Protein AF-A0A1F8USB3-F1 (afdb_monomer_lite)

Sequence (114 aa):
MRALKIILGRKGFDSGYGGHPSPIMPNGDMISMPIPSSTDNINYCNLKYEGKAYSEIMKELYKGYIKTGNAKVEISDELSCHLDLDINRDVYERKDGWKAMFGQISGSQAHLEN

Structure (mmCIF, N/CA/C/O backbone):
data_AF-A0A1F8USB3-F1
#
_entry.id   AF-A0A1F8USB3-F1
#
loop_
_atom_site.group_PDB
_atom_site.id
_atom_site.type_symbol
_atom_site.label_atom_id
_atom_site.label_alt_id
_atom_site.label_comp_id
_atom_site.label_asym_id
_atom_site.label_entity_id
_atom_site.label_seq_id
_atom_site.pdbx_PDB_ins_code
_atom_site.Cartn_x
_atom_site.Cartn_y
_atom_site.Cartn_z
_atom_site.occupancy
_atom_site.B_iso_or_equiv
_atom_site.auth_seq_id
_atom_site.auth_comp_id
_atom_site.auth_asym_id
_atom_site.auth_atom_id
_atom_site.pdbx_PDB_model_num
ATOM 1 N N . MET A 1 1 ? -21.077 -4.516 -31.395 1.00 47.88 1 MET A N 1
ATOM 2 C CA . MET A 1 1 ? -21.081 -4.059 -29.986 1.00 47.88 1 MET A CA 1
ATOM 3 C C . MET A 1 1 ? -19.708 -3.500 -29.662 1.00 47.88 1 MET A C 1
ATOM 5 O O . MET A 1 1 ? -18.728 -4.166 -29.965 1.00 47.88 1 MET A O 1
ATOM 9 N N . ARG A 1 2 ? -19.612 -2.287 -29.105 1.00 50.84 2 ARG A N 1
ATOM 10 C CA . ARG A 1 2 ? -18.346 -1.798 -28.538 1.00 50.84 2 ARG A CA 1
ATOM 11 C C . ARG A 1 2 ? -18.189 -2.426 -27.152 1.00 50.84 2 ARG A C 1
ATOM 13 O O . ARG A 1 2 ? -19.087 -2.286 -26.329 1.00 50.84 2 ARG A O 1
ATOM 20 N N . ALA A 1 3 ? -17.093 -3.144 -26.923 1.00 57.44 3 ALA A N 1
ATOM 21 C CA . ALA A 1 3 ? -16.744 -3.622 -25.590 1.00 57.44 3 ALA A CA 1
ATOM 22 C C . ALA A 1 3 ? -16.426 -2.416 -24.692 1.00 57.44 3 ALA A C 1
ATOM 24 O O . ALA A 1 3 ? -15.720 -1.498 -25.117 1.00 57.44 3 ALA A O 1
ATOM 25 N N . LEU A 1 4 ? -16.956 -2.410 -23.469 1.00 60.56 4 LEU A N 1
ATOM 26 C CA . LEU A 1 4 ? -16.629 -1.402 -22.468 1.00 60.56 4 LEU A CA 1
ATOM 27 C C . LEU A 1 4 ? -15.149 -1.557 -22.089 1.00 60.56 4 LEU A C 1
ATOM 29 O O . LEU A 1 4 ? -14.768 -2.536 -21.452 1.00 60.56 4 LEU A O 1
ATOM 33 N N . LYS A 1 5 ? -14.308 -0.601 -22.490 1.00 52.75 5 LYS A N 1
ATOM 34 C CA . LYS A 1 5 ? -12.921 -0.506 -22.022 1.00 52.75 5 LYS A CA 1
ATOM 35 C C . LYS A 1 5 ? -12.918 0.345 -20.753 1.00 52.75 5 LYS A C 1
ATOM 37 O O . LYS A 1 5 ? -12.893 1.570 -20.835 1.00 52.75 5 LYS A O 1
ATOM 42 N N . ILE A 1 6 ? -12.993 -0.294 -19.587 1.00 59.03 6 ILE A N 1
ATOM 43 C CA . ILE A 1 6 ? -12.785 0.400 -18.311 1.00 59.03 6 ILE A CA 1
ATOM 44 C C . ILE A 1 6 ? -11.279 0.592 -18.143 1.00 59.03 6 ILE A C 1
ATOM 46 O O . ILE A 1 6 ? -10.545 -0.374 -17.956 1.00 59.03 6 ILE A O 1
ATOM 50 N N . ILE A 1 7 ? -10.817 1.839 -18.218 1.00 54.38 7 ILE A N 1
ATOM 51 C CA . ILE A 1 7 ? -9.472 2.200 -17.772 1.00 54.38 7 ILE A CA 1
ATOM 52 C C . ILE A 1 7 ? -9.604 2.591 -16.305 1.00 54.38 7 ILE A C 1
ATOM 54 O O . ILE A 1 7 ? -10.019 3.702 -15.981 1.00 54.38 7 ILE A O 1
ATOM 58 N N . LEU A 1 8 ? -9.268 1.667 -15.408 1.00 53.84 8 LEU A N 1
ATOM 59 C CA . LEU A 1 8 ? -8.975 2.041 -14.032 1.00 53.84 8 LEU A CA 1
ATOM 60 C C . LEU A 1 8 ? -7.618 2.747 -14.084 1.00 53.84 8 LEU A C 1
ATOM 62 O O . LEU A 1 8 ? -6.605 2.123 -14.400 1.00 53.84 8 LEU A O 1
ATOM 66 N N . GLY A 1 9 ? -7.609 4.068 -13.892 1.00 53.75 9 GLY A N 1
ATOM 67 C CA . GLY A 1 9 ? -6.366 4.834 -13.808 1.00 53.75 9 GLY A CA 1
ATOM 68 C C . GLY A 1 9 ? -5.395 4.175 -12.823 1.00 53.75 9 GLY A C 1
ATOM 69 O O . GLY A 1 9 ? -5.824 3.543 -11.860 1.00 53.75 9 GLY A O 1
ATOM 70 N N . ARG A 1 10 ? -4.087 4.296 -13.080 1.00 56.47 10 ARG A N 1
ATOM 71 C CA . ARG A 1 10 ? -3.017 3.730 -12.242 1.00 56.47 10 ARG A CA 1
ATOM 72 C C . ARG A 1 10 ? -3.120 4.281 -10.817 1.00 56.47 10 ARG A C 1
ATOM 74 O O . ARG A 1 10 ? -2.643 5.376 -10.540 1.00 56.47 10 ARG A O 1
ATOM 81 N N . LYS A 1 11 ? -3.785 3.533 -9.946 1.00 68.81 11 LYS A N 1
ATOM 82 C CA . LYS A 1 11 ? -4.034 3.870 -8.548 1.00 68.81 11 LYS A CA 1
ATOM 83 C C . LYS A 1 11 ? -3.485 2.724 -7.708 1.00 68.81 11 LYS A C 1
ATOM 85 O O . LYS A 1 11 ? -4.104 1.671 -7.592 1.00 68.81 11 LYS A O 1
ATOM 90 N N . GLY A 1 12 ? -2.250 2.914 -7.264 1.00 81.56 12 GLY A N 1
ATOM 91 C CA . GLY A 1 12 ? -1.446 1.942 -6.535 1.00 81.56 12 GLY A CA 1
ATOM 92 C C . GLY A 1 12 ? 0.037 2.084 -6.875 1.00 81.56 12 GLY A C 1
ATOM 93 O O . GLY A 1 12 ? 0.412 2.966 -7.650 1.00 81.56 12 GLY A O 1
ATOM 94 N N . PHE A 1 13 ? 0.878 1.230 -6.293 1.00 90.12 13 PHE A N 1
ATOM 95 C CA . PHE A 1 13 ? 2.326 1.250 -6.513 1.00 90.12 13 PHE A CA 1
ATOM 96 C C . PHE A 1 13 ? 2.725 1.314 -7.992 1.00 90.12 13 PHE A C 1
ATOM 98 O O . PHE A 1 13 ? 2.187 0.614 -8.852 1.00 90.12 13 PHE A O 1
ATOM 105 N N . ASP A 1 14 ? 3.759 2.101 -8.268 1.00 86.69 14 ASP A N 1
ATOM 106 C CA . ASP A 1 14 ? 4.438 2.140 -9.544 1.00 86.69 14 ASP A CA 1
ATOM 107 C C . ASP A 1 14 ? 5.964 2.278 -9.438 1.00 86.69 14 ASP A C 1
ATOM 109 O O . ASP A 1 14 ? 6.555 2.203 -8.364 1.00 86.69 14 ASP A O 1
ATOM 113 N N . SER A 1 15 ? 6.635 2.446 -10.581 1.00 85.94 15 SER A N 1
ATOM 114 C CA . SER A 1 15 ? 8.095 2.543 -10.670 1.00 85.94 15 SER A CA 1
ATOM 115 C C . SER A 1 15 ? 8.701 3.764 -9.967 1.00 85.94 15 SER A C 1
ATOM 117 O O . SER A 1 15 ? 9.910 3.772 -9.717 1.00 85.94 15 SER A O 1
ATOM 119 N N . GLY A 1 16 ? 7.916 4.8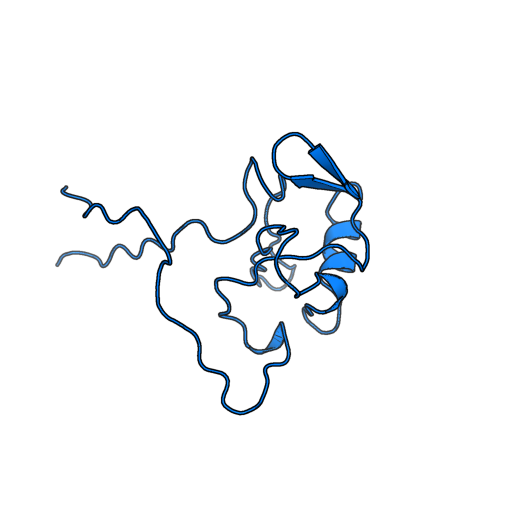12 -9.712 1.00 88.31 16 GLY A N 1
ATOM 120 C CA . GLY A 1 16 ? 8.328 6.018 -8.992 1.00 88.31 16 GLY A CA 1
ATOM 121 C C . GLY A 1 16 ? 7.916 5.997 -7.521 1.00 88.31 16 GLY A C 1
ATOM 122 O O . GLY A 1 16 ? 8.674 6.469 -6.677 1.00 88.31 16 GLY A O 1
ATOM 123 N N . TYR A 1 17 ? 6.761 5.413 -7.209 1.00 91.31 17 TYR A N 1
ATOM 124 C CA . TYR A 1 17 ? 6.154 5.436 -5.882 1.00 91.31 17 TYR A CA 1
ATOM 125 C C . TYR A 1 17 ? 5.670 4.038 -5.495 1.00 91.31 17 TYR A C 1
ATOM 127 O O . TYR A 1 17 ? 4.758 3.494 -6.101 1.00 91.31 17 TYR A O 1
ATOM 135 N N . GLY A 1 18 ? 6.299 3.433 -4.494 1.00 93.44 18 GLY A N 1
ATOM 136 C CA . GLY A 1 18 ? 6.164 2.025 -4.136 1.00 93.44 18 GLY A CA 1
ATOM 137 C C . GLY A 1 18 ? 7.338 1.204 -4.659 1.00 93.44 18 GLY A C 1
ATOM 138 O O . GLY A 1 18 ? 8.123 0.681 -3.876 1.00 93.44 18 GLY A O 1
ATOM 139 N N . GLY A 1 19 ? 7.532 1.153 -5.978 1.00 93.19 19 GLY A N 1
ATOM 140 C CA . GLY A 1 19 ? 8.660 0.459 -6.616 1.00 93.19 19 GLY A CA 1
ATOM 141 C C . GLY A 1 19 ? 8.582 -1.071 -6.568 1.00 93.19 19 GLY A C 1
ATOM 142 O O . GLY A 1 19 ? 9.548 -1.740 -6.934 1.00 93.19 19 GLY A O 1
ATOM 143 N N . HIS A 1 20 ? 7.446 -1.618 -6.134 1.00 93.38 20 HIS A N 1
ATOM 144 C CA . HIS A 1 20 ? 7.207 -3.046 -5.967 1.00 93.38 20 HIS A CA 1
ATOM 145 C C . HIS A 1 20 ? 5.869 -3.457 -6.595 1.00 93.38 20 HIS A C 1
ATOM 147 O O . HIS A 1 20 ? 4.961 -2.631 -6.695 1.00 93.38 20 HIS A O 1
ATOM 153 N N . PRO A 1 21 ? 5.721 -4.723 -7.019 1.00 91.12 21 PRO A N 1
ATOM 154 C CA . PRO A 1 21 ? 4.427 -5.241 -7.433 1.00 91.12 21 PRO A CA 1
ATOM 155 C C . PRO A 1 21 ? 3.478 -5.360 -6.234 1.00 91.12 21 PRO A C 1
ATOM 157 O O . PRO A 1 21 ? 3.885 -5.704 -5.121 1.00 91.12 21 PRO A O 1
ATOM 160 N N . SER A 1 22 ? 2.199 -5.108 -6.491 1.00 90.94 22 SER A N 1
ATOM 161 C CA . SER A 1 22 ? 1.113 -5.452 -5.572 1.00 90.94 22 SER A CA 1
ATOM 162 C C . SER A 1 22 ? 0.961 -6.981 -5.482 1.00 90.94 22 SER A C 1
ATOM 164 O O . SER A 1 22 ? 1.092 -7.645 -6.516 1.00 90.94 22 SER A O 1
ATOM 166 N N . PRO A 1 23 ? 0.738 -7.562 -4.289 1.00 91.88 23 PRO A N 1
ATOM 167 C CA . PRO A 1 23 ? 0.682 -9.009 -4.140 1.00 91.88 23 PRO A CA 1
ATOM 168 C C . PRO A 1 23 ? -0.652 -9.614 -4.572 1.00 91.88 23 PRO A C 1
ATOM 170 O O . PRO A 1 23 ? -1.717 -9.006 -4.456 1.00 91.88 23 PRO A O 1
ATOM 173 N N . ILE A 1 24 ? -0.557 -10.866 -5.013 1.00 92.44 24 ILE A N 1
ATOM 174 C CA . ILE A 1 24 ? -1.681 -11.790 -5.131 1.00 92.44 24 ILE A CA 1
ATOM 175 C C . ILE A 1 24 ? -1.527 -12.787 -3.986 1.00 92.44 24 ILE A C 1
ATOM 177 O O . ILE A 1 24 ? -0.481 -13.428 -3.857 1.00 92.44 24 ILE A O 1
ATOM 181 N N . MET A 1 25 ? -2.539 -12.877 -3.135 1.00 92.06 25 MET A N 1
ATOM 182 C CA . MET A 1 25 ? -2.541 -13.739 -1.961 1.00 92.06 25 MET A CA 1
ATOM 183 C C . MET A 1 25 ? -2.749 -15.207 -2.368 1.00 92.06 25 MET A C 1
ATOM 185 O O . MET A 1 25 ? -3.270 -15.475 -3.453 1.00 92.06 25 MET A O 1
ATOM 189 N N . PRO A 1 26 ? -2.373 -16.193 -1.528 1.00 92.12 26 PRO A N 1
ATOM 190 C CA . PRO A 1 26 ? -2.501 -17.613 -1.878 1.00 92.12 26 PRO A CA 1
ATOM 191 C C . PRO A 1 26 ? -3.930 -18.070 -2.207 1.00 92.12 26 PRO A C 1
ATOM 193 O O . PRO A 1 26 ? -4.106 -19.032 -2.950 1.00 92.12 26 PRO A O 1
ATOM 196 N N . ASN A 1 27 ? -4.945 -17.386 -1.670 1.00 92.38 27 ASN A N 1
ATOM 197 C CA . ASN A 1 27 ? -6.364 -17.627 -1.954 1.00 92.38 27 ASN A CA 1
ATOM 198 C C . ASN A 1 27 ? -6.842 -16.996 -3.282 1.00 92.38 27 ASN A C 1
ATOM 200 O O . ASN A 1 27 ? -7.985 -17.209 -3.675 1.00 92.38 27 ASN A O 1
ATOM 204 N N . GLY A 1 28 ? -5.976 -16.257 -3.984 1.00 92.12 28 GLY A N 1
ATOM 205 C CA . GLY A 1 28 ? -6.282 -15.559 -5.232 1.00 92.12 28 GLY A CA 1
ATOM 206 C C . GLY A 1 28 ? -6.681 -14.092 -5.061 1.00 92.12 28 GLY A C 1
ATOM 207 O O . GLY A 1 28 ? -6.873 -13.410 -6.070 1.00 92.12 28 GLY A O 1
ATOM 208 N N . ASP A 1 29 ? -6.766 -13.584 -3.829 1.00 90.19 29 ASP A N 1
ATOM 209 C CA . ASP A 1 29 ? -7.128 -12.190 -3.591 1.00 90.19 29 ASP A CA 1
ATOM 210 C C . ASP A 1 29 ? -6.038 -11.242 -4.089 1.00 90.19 29 ASP A C 1
ATOM 212 O O . ASP A 1 29 ? -4.841 -11.446 -3.878 1.00 90.19 29 ASP A O 1
ATOM 216 N N . MET A 1 30 ? -6.461 -10.169 -4.752 1.00 88.62 30 MET A N 1
ATOM 217 C CA . MET A 1 30 ? -5.564 -9.125 -5.237 1.00 88.62 30 MET A CA 1
ATOM 218 C C . MET A 1 30 ? -5.577 -7.951 -4.265 1.00 88.62 30 MET A C 1
ATOM 220 O O . MET A 1 30 ? -6.593 -7.268 -4.118 1.00 88.62 30 MET A O 1
ATOM 224 N N . ILE A 1 31 ? -4.432 -7.677 -3.644 1.00 88.94 31 ILE A N 1
ATOM 225 C CA . ILE A 1 31 ? -4.268 -6.518 -2.766 1.00 88.94 31 ILE A CA 1
ATOM 226 C C . ILE A 1 31 ? -3.612 -5.401 -3.565 1.00 88.94 31 ILE A C 1
ATOM 228 O O . ILE A 1 31 ? -2.423 -5.470 -3.861 1.00 88.94 31 ILE A O 1
ATOM 232 N N . SER A 1 32 ? -4.361 -4.344 -3.885 1.00 88.25 32 SER A N 1
ATOM 233 C CA . SER A 1 32 ? -3.763 -3.131 -4.450 1.00 88.25 32 SER A CA 1
ATOM 234 C C . SER A 1 32 ? -3.034 -2.360 -3.352 1.00 88.25 32 SER A C 1
ATOM 236 O O . SER A 1 32 ? -3.669 -1.929 -2.388 1.00 88.25 32 SER A O 1
ATOM 238 N N . MET A 1 33 ? -1.716 -2.191 -3.484 1.00 92.31 33 MET A N 1
ATOM 239 C CA . MET A 1 33 ? -0.922 -1.390 -2.548 1.00 92.31 33 MET A CA 1
ATOM 240 C C . MET A 1 33 ? -1.120 0.104 -2.836 1.00 92.31 33 MET A C 1
ATOM 242 O O . MET A 1 33 ? -0.756 0.534 -3.937 1.00 92.31 33 MET A O 1
ATOM 246 N N . PRO A 1 34 ? -1.670 0.896 -1.890 1.00 92.38 34 PRO A N 1
ATOM 247 C CA . PRO A 1 34 ? -1.882 2.337 -2.055 1.00 92.38 34 PRO A CA 1
ATOM 248 C C . PRO A 1 34 ? -0.600 3.097 -2.392 1.00 92.38 34 PRO A C 1
ATOM 250 O O . PRO A 1 34 ? 0.492 2.626 -2.112 1.00 92.38 34 PRO A O 1
ATOM 253 N N . ILE A 1 35 ? -0.699 4.285 -2.988 1.00 91.81 35 ILE A N 1
ATOM 254 C CA . ILE A 1 35 ? 0.494 5.080 -3.324 1.00 91.81 35 ILE A CA 1
ATOM 255 C C . ILE A 1 35 ? 1.075 5.691 -2.035 1.00 91.81 35 ILE A C 1
ATOM 257 O O . ILE A 1 35 ? 0.317 6.283 -1.268 1.00 91.81 35 ILE A O 1
ATOM 261 N N . PRO A 1 36 ? 2.393 5.612 -1.776 1.00 94.06 36 PRO A N 1
ATOM 262 C CA . PRO A 1 36 ? 3.018 6.306 -0.649 1.00 94.06 36 PRO A CA 1
ATOM 263 C C . PRO A 1 36 ? 2.807 7.816 -0.746 1.00 94.06 36 PRO A C 1
ATOM 265 O O . PRO A 1 36 ? 3.017 8.402 -1.807 1.00 94.06 36 PRO A O 1
ATOM 268 N N . SER A 1 37 ? 2.430 8.451 0.358 1.00 92.06 37 SER A N 1
ATOM 269 C CA . SER A 1 37 ? 2.120 9.880 0.388 1.00 92.06 37 SER A CA 1
ATOM 270 C C . SER A 1 37 ? 2.555 10.475 1.711 1.00 92.06 37 SER A C 1
ATOM 272 O O . SER A 1 37 ? 2.157 9.974 2.748 1.00 92.06 37 SER A O 1
ATOM 274 N N . SER A 1 38 ? 3.334 11.556 1.686 1.00 89.19 38 SER A N 1
ATOM 275 C CA . SER A 1 38 ? 3.764 12.266 2.899 1.00 89.19 38 SER A CA 1
ATOM 276 C C . SER A 1 38 ? 2.756 13.309 3.389 1.00 89.19 38 SER A C 1
ATOM 278 O O . SER A 1 38 ? 3.011 13.978 4.386 1.00 89.19 38 SER A O 1
ATOM 280 N N . THR A 1 39 ? 1.659 13.518 2.657 1.00 88.94 39 THR A N 1
ATOM 281 C CA . THR A 1 39 ? 0.654 14.554 2.950 1.00 88.94 39 THR A CA 1
ATOM 282 C C . THR A 1 39 ? -0.678 13.983 3.420 1.00 88.94 39 THR A C 1
ATOM 284 O O . THR A 1 39 ? -1.512 14.729 3.927 1.00 88.94 39 THR A O 1
ATOM 287 N N . ASP A 1 40 ? -0.895 12.681 3.236 1.00 90.62 40 ASP A N 1
ATOM 288 C CA . ASP A 1 40 ? -2.090 11.982 3.699 1.00 90.62 40 ASP A CA 1
ATOM 289 C C . ASP A 1 40 ? -1.910 11.446 5.126 1.00 90.62 40 ASP A C 1
ATOM 291 O O . ASP A 1 40 ? -0.798 11.183 5.584 1.00 90.62 40 ASP A O 1
ATOM 295 N N . ASN A 1 41 ? -3.035 11.247 5.816 1.00 91.12 41 ASN A N 1
ATOM 296 C CA . ASN A 1 41 ? -3.075 10.871 7.235 1.00 91.12 41 ASN A CA 1
ATOM 297 C C . ASN A 1 41 ? -3.380 9.380 7.470 1.00 91.12 41 ASN A C 1
ATOM 299 O O . ASN A 1 41 ? -3.699 8.982 8.590 1.00 91.12 41 ASN A O 1
ATOM 303 N N . ILE A 1 42 ? -3.360 8.561 6.416 1.00 94.44 42 ILE A N 1
ATOM 304 C CA . ILE A 1 42 ? -3.638 7.126 6.508 1.00 94.44 42 ILE A CA 1
ATOM 305 C C . ILE A 1 42 ? -2.319 6.364 6.427 1.00 94.44 42 ILE A C 1
ATOM 307 O O . ILE A 1 42 ? -1.659 6.363 5.390 1.00 94.44 42 ILE A O 1
ATOM 311 N N . ASN A 1 43 ? -1.960 5.685 7.514 1.00 96.62 43 ASN A N 1
ATOM 312 C CA . ASN A 1 43 ? -0.747 4.873 7.593 1.00 96.62 43 ASN A CA 1
ATOM 313 C C . ASN A 1 43 ? -1.004 3.433 7.147 1.00 96.62 43 ASN A C 1
ATOM 315 O O . ASN A 1 43 ? -2.069 2.880 7.426 1.00 96.62 43 ASN A O 1
ATOM 319 N N . TYR A 1 44 ? -0.005 2.791 6.534 1.00 96.56 44 TYR A N 1
ATOM 320 C CA . TYR A 1 44 ? -0.109 1.379 6.133 1.00 96.56 44 TYR A CA 1
ATOM 321 C C . TYR A 1 44 ? -0.340 0.437 7.321 1.00 96.56 44 TYR A C 1
ATOM 323 O O . TYR A 1 44 ? -0.947 -0.616 7.152 1.00 96.56 44 TYR A O 1
ATOM 331 N N . CYS A 1 45 ? 0.102 0.802 8.529 1.00 97.06 45 CYS A N 1
ATOM 332 C CA . CYS A 1 45 ? -0.154 0.020 9.742 1.00 97.06 45 CYS A CA 1
ATOM 333 C C . CYS A 1 45 ? -1.646 -0.029 10.128 1.00 97.06 45 CYS A C 1
ATOM 335 O O . CYS A 1 45 ? -2.080 -0.951 10.815 1.00 97.06 45 CYS A O 1
ATOM 337 N N . ASN A 1 46 ? -2.444 0.932 9.650 1.00 96.50 46 ASN A N 1
ATOM 338 C CA . ASN A 1 46 ? -3.881 1.006 9.912 1.00 96.50 46 ASN A CA 1
ATOM 339 C C . ASN A 1 46 ? -4.722 0.304 8.837 1.00 96.50 46 ASN A C 1
ATOM 341 O O . ASN A 1 46 ? -5.920 0.113 9.039 1.00 96.50 46 ASN A O 1
ATOM 345 N N . LEU A 1 47 ? -4.118 -0.066 7.705 1.00 95.75 47 LEU A N 1
ATOM 346 C CA . LEU A 1 47 ? -4.774 -0.828 6.645 1.00 95.75 47 LEU A CA 1
ATOM 347 C C . LEU A 1 47 ? -4.652 -2.317 6.940 1.00 95.75 47 LEU A C 1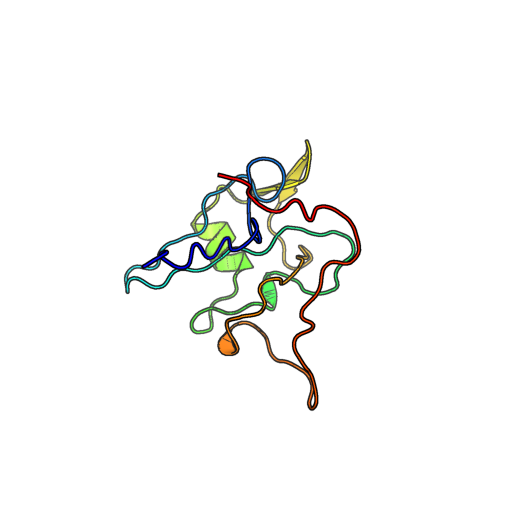
ATOM 349 O O . LEU A 1 47 ? -3.547 -2.784 7.214 1.00 95.75 47 LEU A O 1
ATOM 353 N N . LYS A 1 48 ? -5.752 -3.068 6.865 1.00 95.69 48 LYS A N 1
ATOM 354 C CA . LYS A 1 48 ? -5.766 -4.488 7.235 1.00 95.69 48 LYS A CA 1
ATOM 355 C C . LYS A 1 48 ? -6.260 -5.383 6.110 1.00 95.69 48 LYS A C 1
ATOM 357 O O . LYS A 1 48 ? -7.253 -5.095 5.458 1.00 95.69 48 LYS A O 1
ATOM 362 N N . TYR A 1 49 ? -5.586 -6.508 5.924 1.00 94.31 49 TYR A N 1
ATOM 363 C CA . TYR A 1 49 ? -6.068 -7.627 5.125 1.00 94.31 49 TYR A CA 1
ATOM 364 C C . TYR A 1 49 ? -6.128 -8.851 6.036 1.00 94.31 49 TYR A C 1
ATOM 366 O O . TYR A 1 49 ? -5.115 -9.224 6.625 1.00 94.31 49 TYR A O 1
ATOM 374 N N . GLU A 1 50 ? -7.323 -9.420 6.221 1.00 93.12 50 GLU A N 1
ATOM 375 C CA . GLU A 1 50 ? -7.556 -10.567 7.118 1.00 93.12 50 GLU A CA 1
ATOM 376 C C . GLU A 1 50 ? -6.939 -10.379 8.524 1.00 93.12 50 GLU A C 1
ATOM 378 O O . GLU A 1 50 ? -6.394 -11.296 9.132 1.00 93.12 50 GLU A O 1
ATOM 383 N N . GLY A 1 51 ? -6.998 -9.148 9.046 1.00 93.56 51 GLY A N 1
ATOM 384 C CA . GLY A 1 51 ? -6.463 -8.781 10.361 1.00 93.56 51 GLY A CA 1
ATOM 385 C C . GLY A 1 51 ? -4.971 -8.429 10.395 1.00 93.56 51 GLY A C 1
ATOM 386 O O . GLY A 1 51 ? -4.534 -7.838 11.381 1.00 93.56 51 GLY A O 1
ATOM 387 N N . LYS A 1 52 ? -4.214 -8.708 9.329 1.00 95.50 52 LYS A N 1
ATOM 388 C CA . LYS A 1 52 ? -2.793 -8.363 9.204 1.00 95.50 52 LYS A CA 1
ATOM 389 C C . LYS A 1 52 ? -2.608 -6.969 8.621 1.00 95.50 52 LYS A C 1
ATOM 391 O O . LYS A 1 52 ? -3.269 -6.622 7.640 1.00 95.50 52 LYS A O 1
ATOM 396 N N . ALA A 1 53 ? -1.711 -6.174 9.197 1.00 96.69 53 ALA A N 1
ATOM 397 C CA . ALA A 1 53 ? -1.470 -4.827 8.709 1.00 96.69 53 ALA A CA 1
ATOM 398 C C . ALA A 1 53 ? -0.733 -4.840 7.362 1.00 96.69 53 ALA A C 1
ATOM 400 O O . ALA A 1 53 ? 0.132 -5.685 7.108 1.00 96.69 53 ALA A O 1
ATOM 401 N N . TYR A 1 54 ? -1.018 -3.863 6.500 1.00 96.12 54 TYR A N 1
ATOM 402 C CA . TYR A 1 54 ? -0.320 -3.749 5.219 1.00 96.12 54 TYR A CA 1
ATOM 403 C C . TYR A 1 54 ? 1.175 -3.522 5.440 1.00 96.12 54 TYR A C 1
ATOM 405 O O . TYR A 1 54 ? 1.974 -4.116 4.728 1.00 96.12 54 TYR A O 1
ATOM 413 N N . SER A 1 55 ? 1.578 -2.747 6.454 1.00 96.56 55 SER A N 1
ATOM 414 C CA . SER A 1 55 ? 2.999 -2.553 6.779 1.00 96.56 55 SER A CA 1
ATOM 415 C C . SER A 1 55 ? 3.723 -3.875 7.078 1.00 96.56 55 SER A C 1
ATOM 417 O O . SER A 1 55 ? 4.874 -4.044 6.677 1.00 96.56 55 SER A O 1
ATOM 419 N N . GLU A 1 56 ? 3.057 -4.840 7.717 1.00 96.44 56 GLU A N 1
ATOM 420 C CA . GLU A 1 56 ? 3.604 -6.176 7.985 1.00 96.44 56 GLU A CA 1
ATOM 421 C C . GLU A 1 56 ? 3.716 -7.003 6.701 1.00 96.44 56 GLU A C 1
ATOM 423 O O . GLU A 1 56 ? 4.774 -7.563 6.419 1.00 96.44 56 GLU A O 1
ATOM 428 N N . ILE A 1 57 ? 2.659 -7.021 5.882 1.00 95.94 57 ILE A N 1
ATOM 429 C CA . ILE A 1 57 ? 2.662 -7.684 4.566 1.00 95.94 57 ILE A CA 1
ATOM 430 C C . ILE A 1 57 ? 3.796 -7.126 3.695 1.00 95.94 57 ILE A C 1
ATOM 432 O O . ILE A 1 57 ? 4.549 -7.870 3.069 1.00 95.94 57 ILE A O 1
ATOM 436 N N . MET A 1 58 ? 3.960 -5.806 3.686 1.00 96.31 58 MET A N 1
ATOM 437 C CA . MET A 1 58 ? 5.010 -5.124 2.940 1.00 96.31 58 MET A CA 1
ATOM 438 C C . MET A 1 58 ? 6.407 -5.494 3.452 1.00 96.31 58 MET A C 1
ATOM 440 O O . MET A 1 58 ? 7.301 -5.709 2.641 1.00 96.31 58 MET A O 1
ATOM 444 N N . LYS A 1 59 ? 6.619 -5.599 4.770 1.00 96.00 59 LYS A N 1
ATOM 445 C CA . LYS A 1 59 ? 7.910 -6.024 5.348 1.00 96.00 59 LYS A CA 1
ATOM 446 C C . LYS A 1 59 ? 8.277 -7.464 4.982 1.00 96.00 59 LYS A C 1
ATOM 448 O O . LYS A 1 59 ? 9.457 -7.759 4.834 1.00 96.00 59 LYS A O 1
ATOM 453 N N . GLU A 1 60 ? 7.292 -8.346 4.835 1.00 95.12 60 GLU A N 1
ATOM 454 C CA . GLU A 1 60 ? 7.521 -9.743 4.445 1.00 95.12 60 GLU A CA 1
ATOM 455 C C . GLU A 1 60 ? 7.820 -9.905 2.956 1.00 95.12 60 GLU A C 1
ATOM 457 O O . GLU A 1 60 ? 8.664 -10.712 2.568 1.00 95.12 60 GLU A O 1
ATOM 462 N N . LEU A 1 61 ? 7.122 -9.146 2.113 1.00 95.00 61 LEU A N 1
ATOM 463 C CA . LEU A 1 61 ? 7.233 -9.270 0.661 1.00 95.00 61 LEU A CA 1
ATOM 464 C C . LEU A 1 61 ? 8.347 -8.407 0.074 1.00 95.00 61 LEU A C 1
ATOM 466 O O . LEU A 1 61 ? 8.909 -8.726 -0.978 1.00 95.00 61 LEU A O 1
ATOM 470 N N . TYR A 1 62 ? 8.646 -7.285 0.720 1.00 94.19 62 TYR A N 1
ATOM 471 C CA . TYR A 1 62 ? 9.610 -6.304 0.249 1.00 94.19 62 TYR A CA 1
ATOM 472 C C . TYR A 1 62 ? 10.846 -6.324 1.140 1.00 94.19 62 TYR A C 1
ATOM 474 O O . TYR A 1 62 ? 10.834 -6.795 2.269 1.00 94.19 62 TYR A O 1
ATOM 482 N N . LYS A 1 63 ? 11.963 -5.799 0.634 1.00 90.00 63 LYS A N 1
ATOM 483 C CA . LYS A 1 63 ? 13.266 -5.834 1.323 1.00 90.00 63 LYS A CA 1
ATOM 484 C C . LYS A 1 63 ? 13.354 -4.816 2.480 1.00 90.00 63 LYS A C 1
ATOM 486 O O . LYS A 1 63 ? 14.401 -4.203 2.659 1.00 90.00 63 LYS A O 1
ATOM 491 N N . GLY A 1 64 ? 12.252 -4.576 3.195 1.00 93.31 64 GLY A N 1
ATOM 492 C CA . GLY A 1 64 ? 12.132 -3.595 4.281 1.00 93.31 64 GLY A CA 1
ATOM 493 C C . GLY A 1 64 ? 12.004 -2.131 3.839 1.00 93.31 64 GLY A C 1
ATOM 494 O O . GLY A 1 64 ? 11.936 -1.247 4.685 1.00 93.31 64 GLY A O 1
ATOM 495 N N . TYR A 1 65 ? 11.954 -1.849 2.536 1.00 96.25 65 TYR A N 1
ATOM 496 C CA . TYR A 1 65 ? 11.836 -0.491 2.003 1.00 96.25 65 TYR A CA 1
ATOM 497 C C . TYR A 1 65 ? 10.903 -0.435 0.798 1.00 96.25 65 TYR A C 1
ATOM 499 O O . TYR A 1 65 ? 10.664 -1.445 0.138 1.00 96.25 65 TYR A O 1
ATOM 507 N N . ILE A 1 66 ? 10.456 0.775 0.478 1.00 96.69 66 ILE A N 1
ATOM 508 C CA . ILE A 1 66 ? 9.760 1.115 -0.763 1.00 96.69 66 ILE A CA 1
ATOM 509 C C . ILE A 1 66 ? 10.379 2.360 -1.407 1.00 96.69 66 ILE A C 1
ATOM 511 O O . ILE A 1 66 ? 11.206 3.047 -0.804 1.00 96.69 66 ILE A O 1
ATOM 515 N N . LYS A 1 67 ? 9.998 2.658 -2.650 1.00 95.56 67 LYS A N 1
ATOM 516 C CA . LYS A 1 67 ? 10.457 3.852 -3.373 1.00 95.56 67 LYS A CA 1
ATOM 517 C C . LYS A 1 67 ? 9.489 5.027 -3.203 1.00 95.56 67 LYS A C 1
ATOM 519 O O . LYS A 1 67 ? 8.281 4.838 -3.234 1.00 95.56 67 LYS A O 1
ATOM 524 N N . THR A 1 68 ? 10.003 6.244 -3.083 1.00 93.19 68 THR A N 1
ATOM 525 C CA . THR A 1 68 ? 9.216 7.482 -3.204 1.00 93.19 68 THR A CA 1
ATOM 526 C C . THR A 1 68 ? 10.034 8.513 -3.973 1.00 93.19 68 THR A C 1
ATOM 528 O O . THR A 1 68 ? 11.080 8.985 -3.518 1.00 93.19 68 THR A O 1
ATOM 531 N N . GLY A 1 69 ? 9.620 8.787 -5.212 1.00 89.50 69 GLY A N 1
ATOM 532 C CA . GLY A 1 69 ? 10.419 9.562 -6.156 1.00 89.50 69 GLY A CA 1
ATOM 533 C C . GLY A 1 69 ? 11.781 8.904 -6.388 1.00 89.50 69 GLY A C 1
ATOM 534 O O . GLY A 1 69 ? 11.862 7.780 -6.873 1.00 89.50 69 GLY A O 1
ATOM 535 N N . ASN A 1 70 ? 12.865 9.588 -6.023 1.00 90.81 70 ASN A N 1
ATOM 536 C CA . ASN A 1 70 ? 14.231 9.061 -6.144 1.00 90.81 70 ASN A CA 1
ATOM 537 C C . ASN A 1 70 ? 14.791 8.485 -4.833 1.00 90.81 70 ASN A C 1
ATOM 539 O O . ASN A 1 70 ? 15.932 8.026 -4.811 1.00 90.81 70 ASN A O 1
ATOM 543 N N . ALA A 1 71 ? 14.009 8.494 -3.751 1.00 94.00 71 ALA A N 1
ATOM 544 C CA . ALA A 1 71 ? 14.432 8.009 -2.445 1.00 94.00 71 ALA A CA 1
ATOM 545 C C . ALA A 1 71 ? 13.920 6.589 -2.164 1.00 94.00 71 ALA A C 1
ATOM 547 O O . ALA A 1 71 ? 12.887 6.158 -2.684 1.00 94.00 71 ALA A O 1
ATOM 548 N N . LYS A 1 72 ? 14.652 5.874 -1.306 1.00 95.75 72 LYS A N 1
ATOM 549 C CA . LYS A 1 72 ? 14.171 4.669 -0.625 1.00 95.75 72 LYS A CA 1
ATOM 550 C C . LYS A 1 72 ? 13.762 5.056 0.786 1.00 95.75 72 LYS A C 1
ATOM 552 O O . LYS A 1 72 ? 14.523 5.739 1.464 1.00 95.75 72 LYS A O 1
ATOM 557 N N . VAL A 1 73 ? 12.587 4.613 1.204 1.00 96.25 73 VAL A N 1
ATOM 558 C CA . VAL A 1 73 ? 12.050 4.862 2.543 1.00 96.25 73 VAL A CA 1
ATOM 559 C C . VAL A 1 73 ? 11.785 3.525 3.211 1.00 96.25 73 VAL A C 1
ATOM 561 O O . VAL A 1 73 ? 11.251 2.609 2.583 1.00 96.25 73 VAL A O 1
ATOM 564 N N . GLU A 1 74 ? 12.221 3.410 4.460 1.00 97.31 74 GLU A N 1
ATOM 565 C CA . GLU A 1 74 ? 11.993 2.234 5.292 1.00 97.31 74 GLU A CA 1
ATOM 566 C C . GLU A 1 74 ? 10.502 2.071 5.597 1.00 97.31 74 GLU A C 1
ATOM 568 O O . GLU A 1 74 ? 9.764 3.046 5.743 1.00 97.31 74 GLU A O 1
ATOM 573 N N . ILE A 1 75 ? 10.048 0.825 5.672 1.00 97.31 75 ILE A N 1
ATOM 574 C CA . ILE A 1 75 ? 8.668 0.528 6.042 1.00 97.31 75 ILE A CA 1
ATOM 575 C C . ILE A 1 75 ? 8.548 0.618 7.566 1.00 97.31 75 ILE A C 1
ATOM 577 O O . ILE A 1 75 ? 8.997 -0.278 8.282 1.00 97.31 75 ILE A O 1
ATOM 581 N N . SER A 1 76 ? 7.900 1.672 8.056 1.00 95.69 76 SER A N 1
ATOM 582 C CA . SER A 1 76 ? 7.594 1.889 9.475 1.00 95.69 76 SER A CA 1
ATOM 583 C C . SER A 1 76 ? 6.096 2.135 9.696 1.00 95.69 76 SER A C 1
ATOM 585 O O . SER A 1 76 ? 5.318 2.173 8.738 1.00 95.69 76 SER A O 1
ATOM 587 N N . ASP A 1 77 ? 5.675 2.283 10.952 1.00 95.31 77 ASP A N 1
ATOM 588 C CA . ASP A 1 77 ? 4.264 2.513 11.290 1.00 95.31 77 ASP A CA 1
ATOM 589 C C . ASP A 1 77 ? 3.822 3.960 11.019 1.00 95.31 77 ASP A C 1
ATOM 591 O O . ASP A 1 77 ? 2.629 4.248 10.924 1.00 95.31 77 ASP A O 1
ATOM 595 N N . GLU A 1 78 ? 4.777 4.866 10.827 1.00 95.56 78 GLU A N 1
ATOM 596 C CA . GLU A 1 78 ? 4.576 6.259 10.426 1.00 95.56 78 GLU A CA 1
ATOM 597 C C . GLU A 1 78 ? 4.456 6.421 8.906 1.00 95.56 78 GLU A C 1
ATOM 599 O O . GLU A 1 78 ? 4.148 7.510 8.423 1.00 95.56 78 GLU A O 1
ATOM 604 N N . LEU A 1 79 ? 4.708 5.358 8.134 1.00 96.50 79 LEU A N 1
ATOM 605 C CA . LEU A 1 79 ? 4.640 5.414 6.682 1.00 96.50 79 LEU A CA 1
ATOM 606 C C . LEU A 1 79 ? 3.182 5.559 6.224 1.00 96.50 79 LEU A C 1
ATOM 608 O O . LEU A 1 79 ? 2.363 4.648 6.390 1.00 96.50 79 LEU A O 1
ATOM 612 N N . SER A 1 80 ? 2.880 6.701 5.607 1.00 96.44 80 SER A N 1
ATOM 613 C CA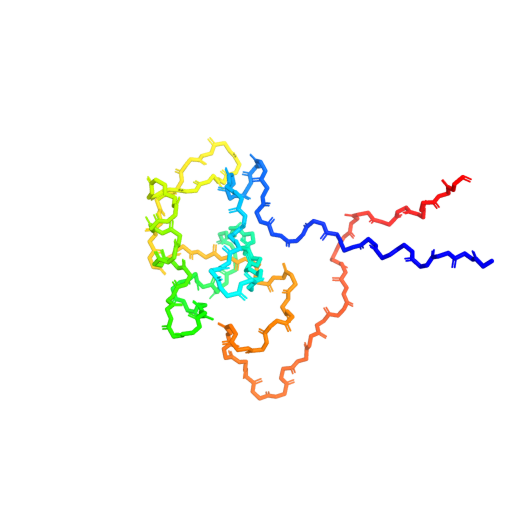 . SER A 1 80 ? 1.550 7.058 5.125 1.00 96.44 80 SER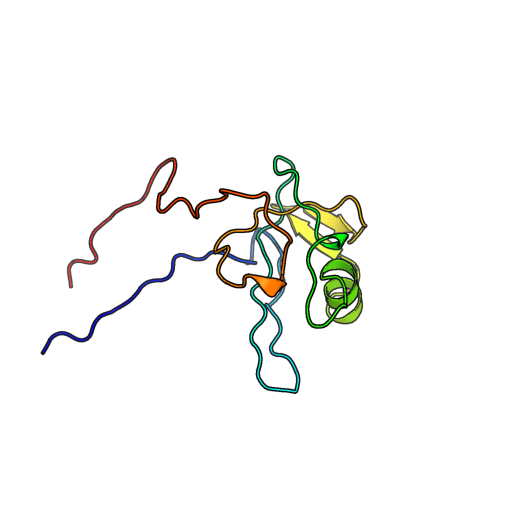 A CA 1
ATOM 614 C C . SER A 1 80 ? 1.352 6.878 3.622 1.00 96.44 80 SER A C 1
ATOM 616 O O . SER A 1 80 ? 2.286 6.701 2.826 1.00 96.44 80 SER A O 1
ATOM 618 N N . CYS A 1 81 ? 0.081 6.833 3.236 1.00 94.62 81 CYS A N 1
ATOM 619 C CA . CYS A 1 81 ? -0.359 6.503 1.897 1.00 94.62 81 CYS A CA 1
ATOM 620 C C . CYS A 1 81 ? -1.643 7.225 1.506 1.00 94.62 81 CYS A C 1
ATOM 622 O O . CYS A 1 81 ? -2.456 7.625 2.340 1.00 94.62 81 CYS A O 1
ATOM 624 N N . HIS A 1 82 ? -1.825 7.335 0.199 1.00 91.06 82 HIS A N 1
ATOM 625 C CA . HIS A 1 82 ? -3.049 7.792 -0.418 1.00 91.06 82 HIS A CA 1
ATOM 626 C C . HIS A 1 82 ? -3.933 6.580 -0.739 1.00 91.06 82 HIS A C 1
ATOM 628 O O . HIS A 1 82 ? -3.696 5.875 -1.727 1.00 91.06 82 HIS A O 1
ATOM 634 N N . LEU A 1 83 ? -4.925 6.315 0.118 1.00 88.44 83 LEU A N 1
ATOM 635 C CA . LEU A 1 83 ? -5.872 5.205 -0.031 1.00 88.44 83 LEU A CA 1
ATOM 636 C C . LEU A 1 83 ? -6.905 5.518 -1.126 1.00 88.44 83 LEU A C 1
ATOM 638 O O . LEU A 1 83 ? -8.011 5.972 -0.851 1.00 88.44 83 LEU A O 1
ATOM 642 N N . ASP A 1 84 ? -6.518 5.296 -2.381 1.00 78.56 84 ASP A N 1
ATOM 643 C CA . ASP A 1 84 ? -7.361 5.470 -3.567 1.00 78.56 84 ASP A CA 1
ATOM 644 C C . ASP A 1 84 ? -6.871 4.491 -4.658 1.00 78.56 84 ASP A C 1
ATOM 646 O O . ASP A 1 84 ? -5.682 4.474 -4.970 1.00 78.56 84 ASP A O 1
ATOM 650 N N . LEU A 1 85 ? -7.689 3.622 -5.264 1.00 71.88 85 LEU A N 1
ATOM 651 C CA . LEU A 1 85 ? -9.136 3.452 -5.089 1.00 71.88 85 LEU A CA 1
ATOM 652 C C . LEU A 1 85 ? -9.493 2.823 -3.744 1.00 71.88 85 LEU A C 1
ATOM 654 O O . LEU A 1 85 ? -9.105 1.695 -3.445 1.00 71.88 85 LEU A O 1
ATOM 658 N N . ASP A 1 86 ? -10.322 3.528 -2.982 1.00 80.81 86 ASP A N 1
ATOM 659 C CA . ASP A 1 86 ? -10.857 3.043 -1.715 1.00 80.81 86 ASP A CA 1
ATOM 660 C C . ASP A 1 86 ? -12.069 2.113 -1.933 1.00 80.81 86 ASP A C 1
ATOM 662 O O . ASP A 1 86 ? -13.216 2.450 -1.634 1.00 80.81 86 ASP A O 1
ATOM 666 N N . ILE A 1 87 ? -11.825 0.961 -2.568 1.00 77.25 87 ILE A N 1
ATOM 667 C CA . ILE A 1 87 ? -12.871 0.022 -3.024 1.00 77.25 87 ILE A CA 1
ATOM 668 C C . ILE A 1 87 ? -13.184 -1.085 -2.024 1.00 77.25 87 ILE A C 1
ATOM 670 O O . ILE A 1 87 ? -14.318 -1.562 -1.978 1.00 77.25 87 ILE A O 1
ATOM 674 N N . ASN A 1 88 ? -12.196 -1.512 -1.238 1.00 84.19 88 ASN A N 1
ATOM 675 C CA . ASN A 1 88 ? -12.374 -2.591 -0.279 1.00 84.19 88 ASN A CA 1
ATOM 676 C C . ASN A 1 88 ? -12.748 -1.998 1.080 1.00 84.19 88 ASN A C 1
ATOM 678 O O . ASN A 1 88 ? -11.949 -1.317 1.731 1.00 84.19 88 ASN A O 1
ATOM 682 N N . ARG A 1 89 ? -13.988 -2.252 1.508 1.00 85.50 89 ARG A N 1
ATOM 683 C CA . ARG A 1 89 ? -14.504 -1.699 2.758 1.00 85.50 89 ARG A CA 1
ATOM 684 C C . ARG A 1 89 ? -13.811 -2.260 3.994 1.00 85.50 89 ARG A C 1
ATOM 686 O O . ARG A 1 89 ? -13.683 -1.526 4.967 1.00 85.50 89 ARG A O 1
ATOM 693 N N . ASP A 1 90 ? -13.289 -3.473 3.910 1.00 88.25 90 ASP A N 1
ATOM 694 C CA . ASP A 1 90 ? -12.709 -4.182 5.049 1.00 88.25 90 ASP A CA 1
ATOM 695 C C . ASP A 1 90 ? -11.277 -3.721 5.360 1.00 88.25 90 ASP A C 1
ATOM 697 O O . ASP A 1 90 ? -10.751 -3.999 6.434 1.00 88.25 90 ASP A O 1
ATOM 701 N N . VAL A 1 91 ? -10.656 -2.969 4.441 1.00 91.19 91 VAL A N 1
ATOM 702 C CA . VAL A 1 91 ? -9.262 -2.522 4.568 1.00 91.19 91 VAL A CA 1
ATOM 703 C C . VAL A 1 91 ? -9.081 -1.425 5.611 1.00 91.19 91 VAL A C 1
ATOM 705 O O . VAL A 1 91 ? -8.043 -1.374 6.268 1.00 91.19 91 VAL A O 1
ATOM 708 N N . TYR A 1 92 ? -10.061 -0.534 5.761 1.00 92.12 92 TYR A N 1
ATOM 709 C CA . TYR A 1 92 ? -9.948 0.640 6.623 1.00 92.12 92 TYR A CA 1
ATOM 710 C C . TYR A 1 92 ? -11.307 1.035 7.198 1.00 92.12 92 TYR A C 1
ATOM 712 O O . TYR A 1 92 ? -12.301 1.119 6.474 1.00 92.12 92 TYR A O 1
ATOM 720 N N . GLU A 1 93 ? -11.363 1.309 8.499 1.00 90.69 93 GLU A N 1
ATOM 721 C CA . GLU A 1 93 ? -12.591 1.762 9.148 1.00 90.69 93 GLU A CA 1
ATOM 722 C C . GLU A 1 93 ? -12.907 3.205 8.743 1.00 90.69 93 GLU A C 1
ATOM 724 O O . GLU A 1 93 ? -12.073 4.106 8.834 1.00 90.69 93 GLU A O 1
ATOM 729 N N . ARG A 1 94 ? -14.135 3.440 8.279 1.00 88.12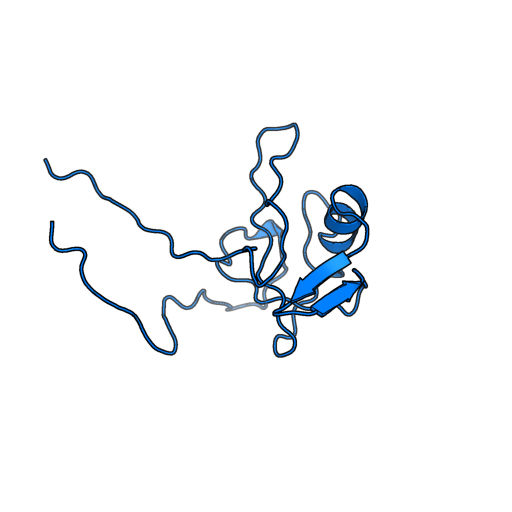 94 ARG A N 1
ATOM 730 C CA . ARG A 1 94 ? -14.581 4.758 7.820 1.00 88.12 94 ARG A CA 1
ATOM 731 C C . ARG A 1 94 ? -15.554 5.337 8.825 1.00 88.12 94 ARG A C 1
ATOM 733 O O . ARG A 1 94 ? -16.381 4.622 9.377 1.00 88.12 94 ARG A O 1
ATOM 740 N N . LYS A 1 95 ? -15.477 6.652 9.018 1.00 88.06 95 LYS A N 1
ATOM 741 C CA . LYS A 1 95 ? -16.417 7.378 9.876 1.00 88.06 95 LYS A CA 1
ATOM 742 C C . LYS A 1 95 ? -17.842 7.262 9.337 1.00 88.06 95 LYS A C 1
ATOM 744 O O . LYS A 1 95 ? -18.050 7.244 8.121 1.00 88.06 95 LYS A O 1
ATOM 749 N N . ASP A 1 96 ? -18.813 7.282 10.242 1.00 89.81 96 ASP A N 1
ATOM 750 C CA . ASP A 1 96 ? -20.227 7.322 9.883 1.00 89.81 96 ASP A CA 1
ATOM 751 C C . ASP A 1 96 ? -20.530 8.471 8.915 1.00 89.81 96 ASP A C 1
ATOM 753 O O . ASP A 1 96 ? -20.070 9.604 9.074 1.00 89.81 96 ASP A O 1
ATOM 757 N N . GLY A 1 97 ? -21.301 8.162 7.872 1.00 86.31 97 GLY A N 1
ATOM 758 C CA . GLY A 1 97 ? -21.649 9.119 6.822 1.00 86.31 97 GLY A CA 1
ATOM 759 C C . GLY A 1 97 ? -20.555 9.367 5.778 1.00 86.31 97 GLY A C 1
ATOM 760 O O . GLY A 1 97 ? -20.785 10.169 4.869 1.00 86.31 97 GLY A O 1
ATOM 761 N N . TRP A 1 98 ? -19.406 8.680 5.849 1.00 87.06 98 TRP A N 1
ATOM 762 C CA . TRP A 1 98 ? -18.395 8.731 4.792 1.00 87.06 98 TRP A CA 1
ATOM 763 C C . TRP A 1 98 ? -18.984 8.299 3.445 1.00 87.06 98 TRP A C 1
ATOM 765 O O . TRP A 1 98 ? -19.730 7.320 3.342 1.00 87.06 98 TRP A O 1
ATOM 775 N N . LYS A 1 99 ? -18.629 9.031 2.390 1.00 79.31 99 LYS A N 1
ATOM 776 C CA . LYS A 1 99 ? -19.008 8.726 1.011 1.00 79.31 99 LYS A CA 1
ATOM 777 C C . LYS A 1 99 ? -17.768 8.786 0.137 1.00 79.31 99 LYS A C 1
ATOM 779 O O . LYS A 1 99 ? -17.010 9.750 0.221 1.00 79.31 99 LYS A O 1
ATOM 784 N N . ALA A 1 100 ? -17.606 7.784 -0.722 1.00 74.62 100 ALA A N 1
ATOM 785 C CA . ALA A 1 100 ? -16.559 7.793 -1.729 1.00 74.62 100 ALA A CA 1
ATOM 786 C C . ALA A 1 100 ? -16.748 9.011 -2.639 1.00 74.62 100 ALA A C 1
ATOM 788 O O . ALA A 1 100 ? -17.848 9.259 -3.142 1.00 74.62 100 ALA A O 1
ATOM 789 N N . MET A 1 101 ? -15.678 9.769 -2.846 1.00 68.25 101 MET A N 1
ATOM 790 C CA . MET A 1 101 ? -15.680 10.862 -3.803 1.00 68.25 101 MET A CA 1
ATOM 791 C C . MET A 1 101 ? -15.269 10.312 -5.166 1.00 68.25 101 MET A C 1
ATOM 793 O O . MET A 1 101 ? -14.179 9.773 -5.326 1.00 68.25 101 MET A O 1
ATOM 797 N N . PHE A 1 102 ? -16.146 10.446 -6.157 1.00 59.50 102 PHE A N 1
ATOM 798 C CA . PHE A 1 102 ? -15.805 10.156 -7.543 1.00 59.50 102 PHE A CA 1
ATOM 799 C C . PHE A 1 102 ? -15.236 11.433 -8.163 1.00 59.50 102 PHE A C 1
ATOM 801 O O . PHE A 1 102 ? -15.988 12.372 -8.418 1.00 59.50 102 PHE A O 1
ATOM 808 N N . GLY A 1 103 ? -13.922 11.517 -8.369 1.00 60.56 103 GLY A N 1
ATOM 809 C CA . GLY A 1 103 ? -13.367 12.700 -9.020 1.00 60.56 103 GLY A CA 1
ATOM 810 C C . GLY A 1 103 ? -11.857 12.846 -8.955 1.00 60.56 103 GLY A C 1
ATOM 811 O O . GLY A 1 103 ? -11.186 12.363 -8.050 1.00 60.56 103 GLY A O 1
ATOM 812 N N . GLN A 1 104 ? -11.341 13.549 -9.954 1.00 57.16 104 GLN A N 1
ATOM 813 C CA . GLN A 1 104 ? -9.959 13.977 -10.071 1.00 57.16 104 GLN A CA 1
ATOM 814 C C . GLN A 1 104 ? -9.842 15.432 -9.599 1.00 57.16 104 GLN A C 1
ATOM 816 O O . GLN A 1 104 ? -10.718 16.239 -9.896 1.00 57.16 104 GLN A O 1
ATOM 821 N N . ILE A 1 105 ? -8.763 15.779 -8.893 1.00 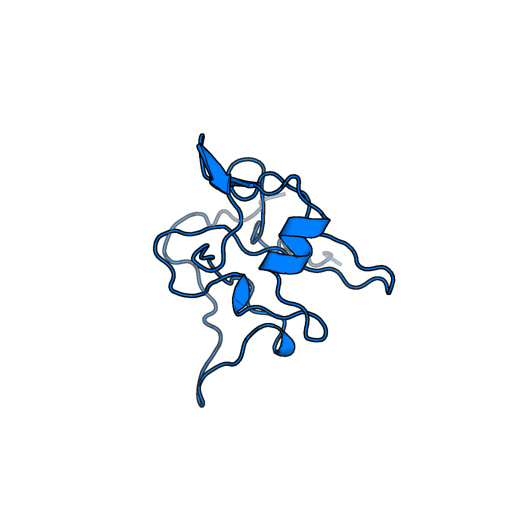55.38 105 ILE A N 1
ATOM 822 C CA . ILE A 1 105 ? -8.514 17.153 -8.416 1.00 55.38 105 ILE A CA 1
ATOM 823 C C . ILE A 1 105 ? -7.762 18.008 -9.476 1.00 55.38 105 ILE A C 1
ATOM 825 O O . ILE A 1 105 ? -7.723 19.229 -9.354 1.00 55.38 105 ILE A O 1
ATOM 829 N N . SER A 1 106 ? -7.217 17.413 -10.557 1.00 66.56 106 SER A N 1
ATOM 830 C CA . SER A 1 106 ? -6.604 18.131 -11.707 1.00 66.56 106 SER A CA 1
ATOM 831 C C . SER A 1 106 ? -6.542 17.293 -13.020 1.00 66.56 106 SER A C 1
ATOM 833 O O . SER A 1 106 ? -7.481 16.554 -13.273 1.00 66.56 106 SER A O 1
ATOM 835 N N . GLY A 1 107 ? -5.534 17.414 -13.909 1.00 48.31 107 GLY A N 1
ATOM 836 C CA . GLY A 1 107 ? -5.484 16.752 -15.245 1.00 48.31 107 GLY A CA 1
ATOM 837 C C . GLY A 1 107 ? -4.867 15.336 -15.246 1.00 48.31 107 GLY A C 1
ATOM 838 O O . GLY A 1 107 ? -4.093 15.013 -14.350 1.00 48.31 107 GLY A O 1
ATOM 839 N N . SER A 1 108 ? -5.177 14.396 -16.159 1.00 54.12 108 SER A N 1
ATOM 840 C CA . SER A 1 108 ? -5.733 14.481 -17.520 1.00 54.12 108 SER A CA 1
ATOM 841 C C . SER A 1 108 ? -7.064 13.732 -17.759 1.00 54.12 108 SER A C 1
ATOM 843 O O . SER A 1 108 ? -7.217 12.565 -17.406 1.00 54.12 108 SER A O 1
ATOM 845 N N . GLN A 1 109 ? -7.982 14.377 -18.489 1.00 54.84 109 GLN A N 1
ATOM 846 C CA . GLN A 1 109 ? -8.954 13.692 -19.345 1.00 54.84 109 GLN A CA 1
ATOM 847 C C . GLN A 1 109 ? -8.585 13.975 -20.802 1.00 54.84 109 GLN A C 1
ATOM 849 O O . GLN A 1 109 ? -8.757 15.089 -21.285 1.00 54.84 109 GLN A O 1
ATOM 854 N N . ALA A 1 110 ? -8.091 12.963 -21.505 1.00 57.00 110 ALA A N 1
ATOM 855 C CA . ALA A 1 110 ? -8.253 12.889 -22.948 1.00 57.00 110 ALA A CA 1
ATOM 856 C C . ALA A 1 110 ? -9.096 11.648 -23.232 1.00 57.00 110 ALA A C 1
ATOM 858 O O . ALA A 1 110 ? -8.864 10.581 -22.657 1.00 57.00 110 ALA A O 1
ATOM 859 N N . HIS A 1 111 ? -10.104 11.805 -24.083 1.00 52.66 111 HIS A N 1
ATOM 860 C CA . HIS A 1 111 ? -10.860 10.676 -24.597 1.00 52.66 111 HIS A CA 1
ATOM 861 C C . HIS A 1 111 ? -9.901 9.829 -25.443 1.00 52.66 111 HIS A C 1
ATOM 863 O O . HIS A 1 111 ? -9.142 10.376 -26.242 1.00 52.66 111 HIS A O 1
ATOM 869 N N . LEU A 1 112 ? -9.904 8.508 -25.260 1.00 48.31 112 LEU A N 1
ATOM 870 C CA . LEU A 1 112 ? -9.205 7.623 -26.184 1.00 48.31 112 LEU A CA 1
ATOM 871 C C . LEU A 1 112 ? -9.982 7.636 -27.510 1.00 48.31 112 LEU A C 1
ATOM 873 O O . LEU A 1 112 ? -10.941 6.879 -27.679 1.00 48.31 112 LEU A O 1
ATOM 877 N N . GLU A 1 113 ? -9.610 8.523 -28.427 1.00 46.31 113 GLU A N 1
ATOM 878 C CA . GLU A 1 113 ? -10.025 8.407 -29.824 1.00 46.31 113 GLU A CA 1
ATOM 879 C C . GLU A 1 113 ? -9.298 7.189 -30.417 1.00 46.31 113 GLU A C 1
ATOM 881 O O . GLU A 1 113 ? -8.078 7.075 -30.295 1.00 46.31 113 GLU A O 1
ATOM 886 N N . ASN A 1 114 ? -10.064 6.220 -30.943 1.00 48.97 114 ASN A N 1
ATOM 887 C CA . ASN A 1 114 ? -9.508 5.055 -31.648 1.00 48.97 114 ASN A CA 1
ATOM 888 C C . ASN A 1 114 ? -9.319 5.394 -33.121 1.00 48.97 114 ASN A C 1
ATOM 890 O O . ASN A 1 114 ? -10.266 5.995 -33.680 1.00 48.97 114 ASN A O 1
#

Foldseek 3Di:
DDDDDDDPDPFADDCAFFNDDFDQDPVRDTDGHGGWDPPDDAFQQQFDDVRHGNLVVCVVVDVQWGHHGPDIDGRDRSTDGDCPPVPDPNGHPDDPPDDDDDDDPDDDDDDPDD

Radius of gyration: 15.58 Å; chains: 1; bounding box: 36×36×43 Å

pLDDT: mean 83.61, std 15.71, range [46.31, 97.31]

Secondary structure (DSSP, 8-state):
-----------S-BTTEE-SPPPB-TTS-B-PPPEE-SS--EEGGG-EETTEEHHHHHHHHSSSEEEETTEEEE--TT-EEE--S---GGGS---TT-------SS--------